Protein AF-A0A958GAD2-F1 (afdb_monomer_lite)

pLDDT: mean 80.42, std 22.11, range [29.47, 98.25]

Foldseek 3Di:
DDDDDPDDDPDDDDDDDDDPPFPQPQPDPVPDLDQKDWRHPATDDDLVVVVVVVQVVCVVVVKDFPDKDWDDDDPPDPKTKIKTKIADPVLLVLLCVLPVPQSVVLRIKIWMWIADPRHITIMIGQQLNSLCVSNVPHPCSVVSRD

Structure (mmCIF, N/CA/C/O backbone):
data_AF-A0A958GAD2-F1
#
_entry.id   AF-A0A958GAD2-F1
#
loop_
_atom_site.group_PDB
_atom_site.id
_atom_site.type_symbol
_atom_site.label_atom_id
_atom_site.label_alt_id
_atom_site.label_comp_id
_atom_site.label_asym_id
_atom_site.label_entity_id
_atom_site.label_seq_id
_atom_site.pdbx_PDB_ins_code
_atom_site.Cartn_x
_atom_site.Cartn_y
_atom_site.Cartn_z
_atom_site.occupancy
_atom_site.B_iso_or_equiv
_atom_site.auth_seq_id
_atom_site.auth_comp_id
_atom_site.auth_asym_id
_atom_site.auth_atom_id
_atom_site.pdbx_PDB_model_num
ATOM 1 N N . MET A 1 1 ? 19.565 11.322 -26.374 1.00 36.59 1 MET A N 1
ATOM 2 C CA . MET A 1 1 ? 19.801 12.124 -25.155 1.00 36.59 1 MET A CA 1
ATOM 3 C C . MET A 1 1 ? 18.518 12.896 -24.871 1.00 36.59 1 MET A C 1
ATOM 5 O O . MET A 1 1 ? 18.336 13.990 -25.384 1.00 36.59 1 MET A O 1
ATOM 9 N N . VAL A 1 2 ? 17.564 12.254 -24.193 1.00 29.47 2 VAL A N 1
ATOM 10 C CA . VAL A 1 2 ? 16.216 12.790 -23.945 1.00 29.47 2 VAL A CA 1
ATOM 11 C C . VAL A 1 2 ? 16.108 13.022 -22.443 1.00 29.47 2 VAL A C 1
ATOM 13 O O . VAL A 1 2 ? 16.167 12.074 -21.670 1.00 29.47 2 VAL A O 1
ATOM 16 N N . ARG A 1 3 ? 16.040 14.289 -22.030 1.00 34.56 3 ARG A N 1
ATOM 17 C CA . ARG A 1 3 ? 15.729 14.684 -20.653 1.00 34.56 3 ARG A CA 1
ATOM 18 C C . ARG A 1 3 ? 14.223 14.524 -20.456 1.00 34.56 3 ARG A C 1
ATOM 20 O O . ARG A 1 3 ? 13.464 15.275 -21.063 1.00 34.56 3 ARG A O 1
ATOM 27 N N . ALA A 1 4 ? 13.802 13.578 -19.622 1.00 34.12 4 ALA A N 1
ATOM 28 C CA . ALA A 1 4 ? 12.438 13.551 -19.111 1.00 34.12 4 ALA A CA 1
ATOM 29 C C . ALA A 1 4 ? 12.346 14.563 -17.957 1.00 34.12 4 ALA A C 1
ATOM 31 O O . ALA A 1 4 ? 12.942 14.378 -16.901 1.00 34.12 4 ALA A O 1
ATOM 32 N N . MET A 1 5 ? 11.672 15.685 -18.206 1.00 34.28 5 MET A N 1
ATOM 33 C CA . MET A 1 5 ? 11.233 16.621 -17.174 1.00 34.28 5 MET A CA 1
ATOM 34 C C . MET A 1 5 ? 9.950 16.066 -16.555 1.00 34.28 5 MET A C 1
ATOM 36 O O . MET A 1 5 ? 8.885 16.197 -17.154 1.00 34.28 5 MET A O 1
ATOM 40 N N . TYR A 1 6 ? 10.032 15.485 -15.360 1.00 36.97 6 TYR A N 1
ATOM 41 C CA . TYR A 1 6 ? 8.856 15.287 -14.516 1.00 36.97 6 TYR A CA 1
ATOM 42 C C . TYR A 1 6 ? 8.608 16.579 -13.738 1.00 36.97 6 TYR A C 1
ATOM 44 O O . TYR A 1 6 ? 9.204 16.848 -12.699 1.00 36.97 6 TYR A O 1
ATOM 52 N N . GLY A 1 7 ? 7.783 17.444 -14.328 1.00 32.00 7 GLY A N 1
ATOM 53 C CA . GLY A 1 7 ? 7.231 18.614 -13.662 1.00 32.00 7 GLY A CA 1
ATOM 54 C C . GLY A 1 7 ? 6.022 18.204 -12.832 1.00 32.00 7 GLY A C 1
ATOM 55 O O . GLY A 1 7 ? 5.040 17.704 -13.374 1.00 32.00 7 GLY A O 1
ATOM 56 N N . VAL A 1 8 ? 6.103 18.442 -11.526 1.00 43.34 8 VAL A N 1
ATOM 57 C CA . VAL A 1 8 ? 4.999 18.351 -10.567 1.00 43.34 8 VAL A CA 1
ATOM 58 C C . VAL A 1 8 ? 3.839 19.225 -11.058 1.00 43.34 8 VAL A C 1
ATOM 60 O O . VAL A 1 8 ? 3.924 20.453 -11.032 1.00 43.34 8 VAL A O 1
ATOM 63 N N . MET A 1 9 ? 2.759 18.603 -11.535 1.00 34.06 9 MET A N 1
ATOM 64 C CA . MET A 1 9 ? 1.535 19.297 -11.931 1.00 34.06 9 MET A CA 1
ATOM 65 C C . MET A 1 9 ? 0.518 19.194 -10.792 1.00 34.06 9 MET A C 1
ATOM 67 O O . MET A 1 9 ? -0.188 18.201 -10.650 1.00 34.06 9 MET A O 1
ATOM 71 N N . PHE A 1 10 ? 0.461 20.242 -9.969 1.00 43.75 10 PHE A N 1
ATOM 72 C CA . PHE A 1 10 ? -0.630 20.483 -9.025 1.00 43.75 10 PHE A CA 1
ATOM 73 C C . PHE A 1 10 ? -1.923 20.724 -9.817 1.00 43.75 10 PHE A C 1
ATOM 75 O O . PHE A 1 10 ? -2.125 21.809 -10.365 1.00 43.75 10 PHE A O 1
ATOM 82 N N . LEU A 1 11 ? -2.800 19.722 -9.885 1.00 38.28 11 LEU A N 1
ATOM 83 C CA . LEU A 1 11 ? -4.147 19.874 -10.428 1.00 38.28 11 LEU A CA 1
ATOM 84 C C . LEU A 1 11 ? -5.136 20.038 -9.270 1.00 38.28 11 LEU A C 1
ATOM 86 O O . LEU A 1 11 ? -5.605 19.072 -8.677 1.00 38.28 11 LEU A O 1
ATOM 90 N N . GLY A 1 12 ? -5.440 21.293 -8.943 1.00 45.22 12 GLY A N 1
ATOM 91 C CA . GLY A 1 12 ? -6.582 21.636 -8.107 1.00 45.22 12 GLY A CA 1
ATOM 92 C C . GLY A 1 12 ? -7.868 21.587 -8.929 1.00 45.22 12 GLY A C 1
ATOM 93 O O . GLY A 1 12 ? -8.042 22.390 -9.843 1.00 45.22 12 GLY A O 1
ATOM 94 N N . ILE A 1 13 ? -8.784 20.680 -8.582 1.00 50.97 13 ILE A N 1
ATOM 95 C CA . ILE A 1 13 ? -10.187 20.730 -9.006 1.00 50.97 13 ILE A CA 1
ATOM 96 C C . ILE A 1 13 ? -11.057 20.632 -7.753 1.00 50.97 13 ILE A C 1
ATOM 98 O O . ILE A 1 13 ? -10.999 19.665 -7.000 1.00 50.97 13 ILE A O 1
ATOM 102 N N . PHE A 1 14 ? -11.845 21.684 -7.539 1.00 45.22 14 PHE A N 1
ATOM 103 C CA . PHE A 1 14 ? -12.798 21.859 -6.449 1.00 45.22 14 PHE A CA 1
ATOM 104 C C . PHE A 1 14 ? -14.202 21.921 -7.071 1.00 45.22 14 PHE A C 1
ATOM 106 O O . PHE A 1 14 ? -14.480 22.859 -7.809 1.00 45.22 1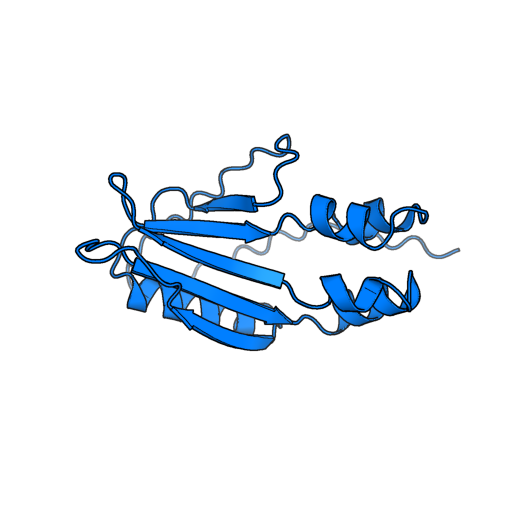4 PHE A O 1
ATOM 113 N N . LEU A 1 15 ? -15.046 20.915 -6.813 1.00 43.97 15 LEU A N 1
ATOM 114 C CA . LEU A 1 15 ? -16.498 20.809 -7.087 1.00 43.97 15 LEU A CA 1
ATOM 115 C C . LEU A 1 15 ? -16.920 19.429 -6.534 1.00 43.97 15 LEU A C 1
ATOM 117 O O . LEU A 1 15 ? -16.368 18.437 -6.980 1.00 43.97 15 LEU A O 1
ATOM 121 N N . GLY A 1 16 ? -17.833 19.186 -5.598 1.00 34.88 16 GLY A N 1
ATOM 122 C CA . GLY A 1 16 ? -18.726 19.970 -4.761 1.00 34.88 16 GLY A CA 1
ATOM 123 C C . GLY A 1 16 ? -19.698 18.973 -4.092 1.00 34.88 16 GLY A C 1
ATOM 124 O O . GLY A 1 16 ? -20.432 18.292 -4.793 1.00 34.88 16 GLY A O 1
ATOM 125 N N . VAL A 1 17 ? -19.704 18.937 -2.751 1.00 44.50 17 VAL A N 1
ATOM 126 C CA . VAL A 1 17 ? -20.782 18.478 -1.837 1.00 44.50 17 VAL A CA 1
ATOM 127 C C . VAL A 1 17 ? -21.086 16.967 -1.711 1.00 44.50 17 VAL A C 1
ATOM 129 O O . VAL A 1 17 ? -22.094 16.484 -2.207 1.00 44.50 17 VAL A O 1
ATOM 132 N N . THR A 1 18 ? -20.311 16.281 -0.863 1.00 41.91 18 THR A N 1
ATOM 133 C CA . THR A 1 18 ? -20.799 15.671 0.398 1.00 41.91 18 THR A CA 1
ATOM 134 C C . THR A 1 18 ? -19.626 15.610 1.373 1.00 41.91 18 THR A C 1
ATOM 136 O O . THR A 1 18 ? -18.557 15.108 1.040 1.00 41.91 18 THR A O 1
ATOM 139 N N . SER A 1 19 ? -19.804 16.205 2.548 1.00 40.28 19 SER A N 1
ATOM 140 C CA . SER A 1 19 ? -18.770 16.456 3.548 1.00 40.28 19 SER A CA 1
ATOM 141 C C . SER A 1 19 ? -18.201 15.169 4.155 1.00 40.28 19 SER A C 1
ATOM 143 O O . SER A 1 19 ? -18.692 14.696 5.173 1.00 40.28 19 SER A O 1
ATOM 145 N N . PHE A 1 20 ? -17.124 14.645 3.576 1.00 40.59 20 PHE A N 1
ATOM 146 C CA . PHE A 1 20 ? -16.109 13.919 4.333 1.00 40.59 20 PHE A CA 1
ATOM 147 C C . PHE A 1 20 ? -14.866 14.805 4.333 1.00 40.59 20 PHE A C 1
ATOM 149 O O . PHE A 1 20 ? -14.046 14.779 3.419 1.00 40.59 20 PHE A O 1
ATOM 156 N N . SER A 1 21 ? -14.773 15.676 5.339 1.00 44.59 21 SER A N 1
ATOM 157 C CA . SER A 1 21 ? -13.588 16.499 5.600 1.00 44.59 21 SER A CA 1
ATOM 158 C C . SER A 1 21 ? -12.466 15.638 6.186 1.00 44.59 21 SER A C 1
ATOM 160 O O . SER A 1 21 ? -11.878 15.990 7.200 1.00 44.59 21 SER A O 1
ATOM 162 N N . GLY A 1 22 ? -12.155 14.509 5.548 1.00 35.22 22 GLY A N 1
ATOM 163 C CA . GLY A 1 22 ? -10.948 13.747 5.818 1.00 35.22 22 GLY A CA 1
ATOM 164 C C . GLY A 1 22 ? -9.782 14.504 5.208 1.00 35.22 22 GLY A C 1
ATOM 165 O O . GLY A 1 22 ? -9.385 14.253 4.073 1.00 35.22 22 GLY A O 1
ATOM 166 N N . ARG A 1 23 ? -9.248 15.486 5.938 1.00 41.19 23 ARG A N 1
ATOM 167 C CA . ARG A 1 23 ? -7.909 15.994 5.651 1.00 41.19 23 ARG A CA 1
ATOM 168 C C . ARG A 1 23 ? -6.959 14.831 5.894 1.00 41.19 23 ARG A C 1
ATOM 170 O O . ARG A 1 23 ? -6.566 14.588 7.028 1.00 41.19 23 ARG A O 1
ATOM 177 N N . VAL A 1 24 ? -6.600 14.116 4.833 1.00 44.19 24 VAL A N 1
ATOM 178 C CA . VAL A 1 24 ? -5.420 13.255 4.832 1.00 44.19 24 VAL A CA 1
ATOM 179 C C . VAL A 1 24 ? -4.243 14.194 5.078 1.00 44.19 24 VAL A C 1
ATOM 181 O O . VAL A 1 24 ? -3.776 14.886 4.174 1.00 44.19 24 VAL A O 1
ATOM 184 N N . LEU A 1 25 ? -3.851 14.329 6.345 1.00 43.06 25 LEU A N 1
ATOM 185 C CA . LEU A 1 25 ? -2.649 15.042 6.743 1.00 43.06 25 LEU A CA 1
ATOM 186 C C . LEU A 1 25 ? -1.473 14.221 6.220 1.00 43.06 25 LEU A C 1
ATOM 188 O O . LEU A 1 25 ? -0.970 13.341 6.911 1.00 43.06 25 LEU A O 1
ATOM 192 N N . ALA A 1 26 ? -1.074 14.498 4.980 1.00 44.50 26 ALA A N 1
ATOM 193 C CA . ALA A 1 26 ? 0.192 14.059 4.425 1.00 44.50 26 ALA A CA 1
ATOM 194 C C . ALA A 1 26 ? 1.310 14.664 5.288 1.00 44.50 26 ALA A C 1
ATOM 196 O O . ALA A 1 26 ? 1.689 15.825 5.134 1.00 44.50 26 ALA A O 1
ATOM 197 N N . GLY A 1 27 ? 1.764 13.899 6.279 1.00 42.91 27 GLY A N 1
ATOM 198 C CA . GLY A 1 27 ? 2.915 14.238 7.101 1.00 42.91 27 GLY A CA 1
ATOM 199 C C . GLY A 1 27 ? 4.183 13.897 6.336 1.00 42.91 27 GLY A C 1
ATOM 200 O O . GLY A 1 27 ? 4.622 12.754 6.351 1.00 42.91 27 GLY A O 1
ATOM 201 N N . GLU A 1 28 ? 4.752 14.888 5.660 1.00 48.03 28 GLU A N 1
ATOM 202 C CA . GLU A 1 28 ? 6.047 14.787 4.992 1.00 48.03 28 GLU A CA 1
ATOM 203 C C . GLU A 1 28 ? 7.173 14.803 6.043 1.00 48.03 28 GLU A C 1
ATOM 205 O O . GLU A 1 28 ? 7.644 15.862 6.455 1.00 48.03 28 GLU A O 1
ATOM 210 N N . ASP A 1 29 ? 7.605 13.628 6.505 1.00 46.25 29 ASP A N 1
ATOM 211 C CA . ASP A 1 29 ? 8.931 13.465 7.110 1.00 46.25 29 ASP A CA 1
ATOM 212 C C . ASP A 1 29 ? 9.789 12.627 6.157 1.00 46.25 29 ASP A C 1
ATOM 214 O O . ASP A 1 29 ? 9.783 11.399 6.181 1.00 46.25 29 ASP A O 1
ATOM 218 N N . ARG A 1 30 ? 10.487 13.319 5.249 1.00 51.44 30 ARG A N 1
ATOM 219 C CA . ARG A 1 30 ? 11.340 12.735 4.198 1.00 51.44 30 ARG A CA 1
ATOM 220 C C . ARG A 1 30 ? 12.696 12.221 4.714 1.00 51.44 30 ARG A C 1
ATOM 222 O O . ARG A 1 30 ? 13.608 12.033 3.916 1.00 51.44 30 ARG A O 1
ATOM 229 N N . SER A 1 31 ? 12.860 12.026 6.024 1.00 51.69 31 SER A N 1
ATOM 230 C CA . SER A 1 31 ? 14.140 11.615 6.623 1.00 51.69 31 SER A CA 1
ATOM 231 C C . SER A 1 31 ? 14.164 10.197 7.205 1.00 51.69 31 SER A C 1
ATOM 233 O O . SER A 1 31 ? 15.195 9.774 7.727 1.00 51.69 31 SER A O 1
ATOM 235 N N . ASP A 1 32 ? 13.063 9.447 7.119 1.00 57.00 32 ASP A N 1
ATOM 236 C CA . ASP A 1 32 ? 12.944 8.171 7.825 1.00 57.00 32 ASP A CA 1
ATOM 237 C C . ASP A 1 32 ? 13.360 6.978 6.938 1.00 57.00 32 ASP A C 1
ATOM 239 O O . ASP A 1 32 ? 12.586 6.481 6.121 1.00 57.00 32 ASP A O 1
ATOM 243 N N . ASP A 1 33 ? 14.583 6.470 7.138 1.00 64.06 33 ASP A N 1
ATOM 244 C CA . ASP A 1 33 ? 15.149 5.250 6.513 1.00 64.06 33 ASP A CA 1
ATOM 245 C C . ASP A 1 33 ? 14.450 3.941 6.968 1.00 64.06 33 ASP A C 1
ATOM 247 O O . ASP A 1 33 ? 15.025 2.845 6.950 1.00 64.06 33 ASP A O 1
ATOM 251 N N . ARG A 1 34 ? 13.206 4.030 7.444 1.00 82.06 34 ARG A N 1
ATOM 252 C CA . ARG A 1 34 ? 12.439 2.884 7.932 1.00 82.06 34 ARG A CA 1
ATOM 253 C C . ARG A 1 34 ? 11.793 2.140 6.779 1.00 82.06 34 ARG A C 1
ATOM 255 O O . ARG A 1 34 ? 11.320 2.725 5.812 1.00 82.06 34 ARG A O 1
ATOM 262 N N . VAL A 1 35 ? 11.689 0.824 6.960 1.00 85.94 35 VAL A N 1
ATOM 263 C CA . VAL A 1 35 ? 11.021 -0.082 6.015 1.00 85.94 35 VAL A CA 1
ATOM 264 C C . VAL A 1 35 ? 9.547 0.282 5.828 1.00 85.94 35 VAL A C 1
ATOM 266 O O . VAL A 1 35 ? 9.021 0.105 4.736 1.00 85.94 35 VAL A O 1
ATOM 269 N N . TYR A 1 36 ? 8.894 0.805 6.869 1.00 89.19 36 TYR A N 1
ATOM 270 C CA . TYR A 1 36 ? 7.516 1.284 6.808 1.00 89.19 36 TYR A CA 1
ATOM 271 C C . TYR A 1 36 ? 7.454 2.768 7.144 1.00 89.19 36 TYR A C 1
ATOM 273 O O . TYR A 1 36 ? 8.020 3.195 8.154 1.00 89.19 36 TYR A O 1
ATOM 281 N N . GLN A 1 37 ? 6.715 3.520 6.335 1.00 91.12 37 GLN A N 1
ATOM 282 C CA . GLN A 1 37 ? 6.458 4.939 6.545 1.00 91.12 37 GLN A CA 1
ATOM 283 C C . GLN A 1 37 ? 4.978 5.176 6.833 1.00 91.12 37 GLN A C 1
ATOM 285 O O . GLN A 1 37 ? 4.108 4.628 6.154 1.00 91.12 37 GLN A O 1
ATOM 290 N N . TYR A 1 38 ? 4.689 5.998 7.840 1.00 91.31 38 TYR A N 1
ATOM 291 C CA . TYR A 1 38 ? 3.327 6.457 8.094 1.00 91.31 38 TYR A CA 1
ATOM 292 C C . TYR A 1 38 ? 2.922 7.459 7.022 1.00 91.31 38 TYR A C 1
ATOM 294 O O . TYR A 1 38 ? 3.592 8.470 6.836 1.00 91.31 38 TYR A O 1
ATOM 302 N N . VAL A 1 39 ? 1.788 7.207 6.381 1.00 92.38 39 VAL A N 1
ATOM 303 C CA . VAL A 1 39 ? 1.134 8.170 5.488 1.00 92.38 39 VAL A CA 1
ATOM 304 C C . VAL A 1 39 ? 0.020 8.894 6.236 1.00 92.38 39 VAL A C 1
ATOM 306 O O . VAL A 1 39 ? -0.182 10.090 6.045 1.00 92.38 39 VAL A O 1
ATOM 309 N N . VAL A 1 40 ? -0.662 8.184 7.141 1.00 93.38 40 VAL A N 1
ATOM 310 C CA . VAL A 1 40 ? -1.696 8.730 8.024 1.00 93.38 40 VAL A CA 1
ATOM 311 C C . VAL A 1 40 ? -1.477 8.194 9.434 1.00 93.38 40 VAL A C 1
ATOM 313 O O . VAL A 1 40 ? -1.447 6.985 9.641 1.00 93.38 40 VAL A O 1
ATOM 316 N N . LYS A 1 41 ? -1.323 9.100 10.404 1.00 91.44 41 LYS A N 1
ATOM 317 C CA . LYS A 1 41 ? -1.100 8.772 11.828 1.00 91.44 41 LYS A CA 1
ATOM 318 C C . LYS A 1 41 ? -2.376 8.790 12.680 1.00 91.44 41 LYS A C 1
ATOM 320 O O . LYS A 1 41 ? -2.315 8.541 13.874 1.00 91.44 41 LYS A O 1
ATOM 325 N N . SER A 1 42 ? -3.495 9.221 12.107 1.00 93.31 42 SER A N 1
ATOM 326 C CA . SER A 1 42 ? -4.817 9.159 12.732 1.00 93.31 42 SER A CA 1
ATOM 327 C C . SER A 1 42 ? -5.857 9.446 11.653 1.00 93.31 42 SER A C 1
ATOM 329 O O . SER A 1 42 ? -5.972 10.574 11.171 1.00 93.31 42 SER A O 1
ATOM 331 N N . ALA A 1 43 ? -6.532 8.401 11.193 1.00 93.56 43 ALA A N 1
ATOM 332 C CA . ALA A 1 43 ? -7.614 8.481 10.229 1.00 93.56 43 ALA A CA 1
ATOM 333 C C . ALA A 1 43 ? -8.954 8.560 10.968 1.00 93.56 43 ALA A C 1
ATOM 335 O O . ALA A 1 43 ? -9.215 7.785 11.888 1.00 93.56 43 ALA A O 1
ATOM 336 N N . GLU A 1 44 ? -9.808 9.488 10.545 1.00 94.50 44 GLU A N 1
ATOM 337 C CA . GLU A 1 44 ? -11.174 9.602 11.049 1.00 94.50 44 GLU A CA 1
ATOM 338 C C . GLU A 1 44 ? -12.111 8.703 10.232 1.00 94.50 44 GLU A C 1
ATOM 340 O O . GLU A 1 44 ? -12.171 8.811 9.005 1.00 94.50 44 GLU A O 1
ATOM 345 N N . GLY A 1 45 ? -12.870 7.841 10.912 1.00 94.44 45 GLY A N 1
ATOM 346 C CA . GLY A 1 45 ? -13.889 6.991 10.298 1.00 94.44 45 GLY A CA 1
ATOM 347 C C . GLY A 1 45 ? -13.823 5.536 10.749 1.00 94.44 45 GLY A C 1
ATOM 348 O O . GLY A 1 45 ? -12.972 5.142 11.540 1.00 94.44 45 GLY A O 1
ATOM 349 N N . GLU A 1 46 ? -14.750 4.739 10.225 1.00 96.81 46 GLU A N 1
ATOM 350 C CA . GLU A 1 46 ? -14.779 3.297 10.459 1.00 96.81 46 GLU A CA 1
ATOM 351 C C . GLU A 1 46 ? -13.674 2.598 9.661 1.00 96.81 46 GLU A C 1
ATOM 353 O O . GLU A 1 46 ? -13.472 2.890 8.481 1.00 96.81 46 GLU A O 1
ATOM 358 N N . PHE A 1 47 ? -13.006 1.624 10.279 1.00 96.56 47 PHE A N 1
ATOM 359 C CA . PHE A 1 47 ? -11.889 0.882 9.683 1.00 96.56 47 PHE A CA 1
ATOM 360 C C . PHE A 1 47 ? -12.200 0.322 8.288 1.00 96.56 47 PHE A C 1
ATOM 362 O O . PHE A 1 47 ? -11.429 0.519 7.353 1.00 96.56 47 PHE A O 1
ATOM 369 N N . ASP A 1 48 ? -13.357 -0.323 8.110 1.00 97.56 48 ASP A N 1
ATOM 370 C CA . ASP A 1 48 ? -13.737 -0.896 6.814 1.00 97.56 48 ASP A CA 1
ATOM 371 C C . ASP A 1 48 ? -14.042 0.178 5.761 1.00 97.56 48 ASP A C 1
ATOM 373 O O . ASP A 1 48 ? -13.750 -0.015 4.581 1.00 97.56 48 ASP A O 1
ATOM 377 N N . ALA A 1 49 ? -14.560 1.339 6.174 1.00 97.56 49 ALA A N 1
ATOM 378 C CA . ALA A 1 49 ? -14.767 2.463 5.266 1.00 97.56 49 ALA A CA 1
ATOM 379 C C . ALA A 1 49 ? -13.427 3.061 4.811 1.00 97.56 49 ALA A C 1
ATOM 381 O O . ALA A 1 49 ? -13.263 3.377 3.633 1.00 97.56 49 ALA A O 1
ATOM 382 N N . ILE A 1 50 ? -12.451 3.160 5.720 1.00 97.50 50 ILE A N 1
ATOM 383 C CA . ILE A 1 50 ? -11.088 3.595 5.394 1.00 97.50 50 ILE A CA 1
ATOM 384 C C . ILE A 1 50 ? -10.428 2.584 4.447 1.00 97.50 50 ILE A C 1
ATOM 386 O O . ILE A 1 50 ? -9.855 2.983 3.438 1.00 97.50 50 ILE A O 1
ATOM 390 N N . SER A 1 51 ? -10.562 1.283 4.716 1.00 97.75 51 SER A N 1
ATOM 391 C CA . SER A 1 51 ? -10.062 0.211 3.843 1.00 97.75 51 SER A CA 1
ATOM 392 C C . SER A 1 51 ? -10.606 0.326 2.417 1.00 97.75 51 SER A C 1
ATOM 394 O O . SER A 1 51 ? -9.830 0.311 1.463 1.00 97.75 51 SER A O 1
ATOM 396 N N . ALA A 1 52 ? -11.922 0.488 2.262 1.00 97.69 52 ALA A N 1
ATOM 397 C CA . ALA A 1 52 ? -12.558 0.634 0.952 1.00 97.69 52 ALA A CA 1
ATOM 398 C C . ALA A 1 52 ? -12.130 1.928 0.234 1.00 97.69 52 ALA A C 1
ATOM 400 O O . ALA A 1 52 ? -11.956 1.948 -0.988 1.00 97.69 52 ALA A O 1
ATOM 401 N N . ALA A 1 53 ? -11.922 3.013 0.987 1.00 97.00 53 ALA A N 1
ATOM 402 C CA . ALA A 1 53 ? -11.406 4.264 0.440 1.00 97.00 53 ALA A CA 1
ATOM 403 C C . ALA A 1 53 ? -9.957 4.123 -0.057 1.00 97.00 53 ALA A C 1
ATOM 405 O O . ALA A 1 53 ? -9.624 4.682 -1.104 1.00 97.00 53 ALA A O 1
ATOM 406 N N . LEU A 1 54 ? -9.106 3.366 0.647 1.00 97.06 54 LEU A N 1
ATOM 407 C CA . LEU A 1 54 ? -7.731 3.076 0.223 1.00 97.06 54 LEU A CA 1
ATOM 408 C C . LEU A 1 54 ? -7.698 2.270 -1.080 1.00 97.06 54 LEU A C 1
ATOM 410 O O . LEU A 1 54 ? -6.968 2.646 -1.994 1.00 97.06 54 LEU A O 1
ATOM 414 N N . GLU A 1 55 ? -8.518 1.223 -1.189 1.00 97.56 55 GLU A N 1
ATOM 415 C CA . GLU A 1 55 ? -8.686 0.444 -2.424 1.00 97.56 55 GLU A CA 1
ATOM 416 C C . GLU A 1 55 ? -9.123 1.338 -3.589 1.00 97.56 55 GLU A C 1
ATOM 418 O O . GLU A 1 55 ? -8.418 1.433 -4.590 1.00 97.56 55 GLU A O 1
ATOM 423 N N . THR A 1 56 ? -10.212 2.090 -3.412 1.00 97.12 56 THR A N 1
ATOM 424 C CA . THR A 1 56 ? -10.734 2.993 -4.452 1.00 97.12 56 THR A CA 1
ATOM 425 C C . THR A 1 56 ? -9.690 4.026 -4.886 1.00 97.12 56 THR A C 1
ATOM 427 O O . THR A 1 56 ? -9.575 4.356 -6.069 1.00 97.12 56 THR A O 1
ATOM 430 N N . THR A 1 57 ? -8.917 4.554 -3.933 1.00 95.62 57 THR A N 1
ATOM 431 C CA . THR A 1 57 ? -7.854 5.530 -4.208 1.00 95.62 57 THR A CA 1
ATOM 432 C C . THR A 1 57 ? -6.725 4.902 -5.020 1.00 95.62 57 THR A C 1
ATOM 434 O O . THR A 1 57 ? -6.283 5.509 -5.996 1.00 95.62 57 THR A O 1
ATOM 437 N N . ALA A 1 58 ? -6.282 3.694 -4.659 1.00 95.06 58 ALA A N 1
ATOM 438 C CA . ALA A 1 58 ? -5.245 2.971 -5.390 1.00 95.06 58 ALA A CA 1
ATOM 439 C C . ALA A 1 58 ? -5.687 2.668 -6.831 1.00 95.06 58 ALA A C 1
ATOM 441 O O . ALA A 1 58 ? -4.969 2.992 -7.777 1.00 95.06 58 ALA A O 1
ATOM 442 N N . GLU A 1 59 ? -6.902 2.149 -7.008 1.00 95.69 59 GLU A N 1
ATOM 443 C CA . GLU A 1 59 ? -7.468 1.854 -8.329 1.00 95.69 59 GLU A CA 1
ATOM 444 C C . GLU A 1 59 ? -7.616 3.108 -9.194 1.00 95.69 59 GLU A C 1
ATOM 446 O O . GLU A 1 59 ? -7.2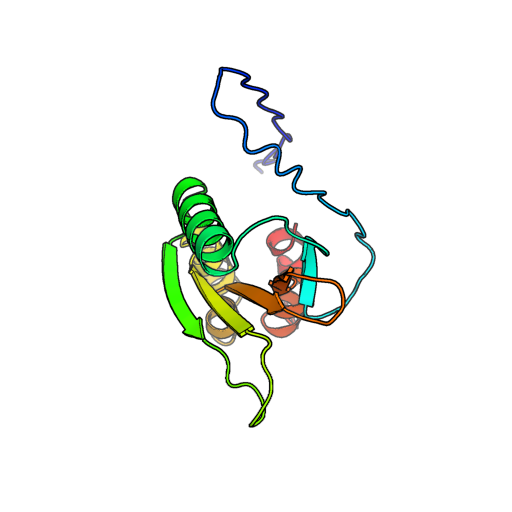37 3.115 -10.365 1.00 95.69 59 GLU A O 1
ATOM 451 N N . THR A 1 60 ? -8.097 4.209 -8.610 1.00 95.81 60 THR A N 1
ATOM 452 C CA . THR A 1 60 ? -8.215 5.500 -9.310 1.00 95.81 60 THR A CA 1
ATOM 453 C C . THR A 1 60 ? -6.848 6.051 -9.724 1.00 95.81 60 THR A C 1
ATOM 455 O O . THR A 1 60 ? -6.734 6.704 -10.761 1.00 95.81 60 THR A O 1
ATOM 458 N N . ALA A 1 61 ? -5.800 5.768 -8.947 1.00 93.44 61 ALA A N 1
ATOM 459 C CA . ALA A 1 61 ? -4.423 6.116 -9.280 1.00 93.44 61 ALA A CA 1
ATOM 460 C C . ALA A 1 61 ? -3.796 5.193 -10.346 1.00 93.44 61 ALA A C 1
ATOM 462 O O . ALA A 1 61 ? -2.647 5.409 -10.726 1.00 93.44 61 ALA A O 1
ATOM 463 N N . GLY A 1 62 ? -4.528 4.188 -10.841 1.00 94.81 62 GLY A N 1
ATOM 464 C CA . GLY A 1 62 ? -4.067 3.247 -11.864 1.00 94.81 62 GLY A CA 1
ATOM 465 C C . GLY A 1 62 ? -3.360 2.007 -11.317 1.00 94.81 62 GLY A C 1
ATOM 466 O O . GLY A 1 62 ? -2.869 1.200 -12.104 1.00 94.81 62 GLY A O 1
ATOM 467 N N . TRP A 1 63 ? -3.326 1.833 -9.995 1.00 96.94 63 TRP A N 1
ATOM 468 C CA . TRP A 1 63 ? -2.763 0.647 -9.362 1.00 96.94 63 TRP A CA 1
ATOM 469 C C . TRP A 1 63 ? -3.806 -0.464 -9.315 1.00 96.94 63 TRP A C 1
ATOM 471 O O . TRP A 1 63 ? -4.998 -0.221 -9.155 1.00 96.94 63 TRP A O 1
ATOM 481 N N . GLN A 1 64 ? -3.360 -1.709 -9.397 1.00 97.75 64 GLN A N 1
ATOM 482 C CA . GLN A 1 64 ? -4.214 -2.868 -9.196 1.00 97.75 64 GLN A CA 1
ATOM 483 C C . GLN A 1 64 ? -4.125 -3.336 -7.742 1.00 97.75 64 GLN A C 1
ATOM 485 O O . GLN A 1 64 ? -3.032 -3.618 -7.249 1.00 97.75 64 GLN A O 1
ATOM 490 N N . VAL A 1 65 ? -5.266 -3.501 -7.072 1.00 97.50 65 VAL A N 1
ATOM 491 C CA . VAL A 1 65 ? -5.322 -4.205 -5.784 1.00 97.50 65 VAL A CA 1
ATOM 492 C C . VAL A 1 65 ? -5.316 -5.709 -6.055 1.00 97.50 65 VAL A C 1
ATOM 494 O O . VAL A 1 65 ? -6.249 -6.258 -6.638 1.00 97.50 65 VAL A O 1
ATOM 497 N N . LEU A 1 66 ? -4.234 -6.391 -5.680 1.00 97.94 66 LEU A N 1
ATOM 498 C CA . LEU A 1 66 ? -4.082 -7.835 -5.882 1.00 97.94 66 LEU A CA 1
ATOM 499 C C . LEU A 1 66 ? -4.753 -8.649 -4.778 1.00 97.94 66 LEU A C 1
ATOM 501 O O . LEU A 1 66 ? -5.302 -9.720 -5.037 1.00 97.94 66 LEU A O 1
ATOM 505 N N . SER A 1 67 ? -4.668 -8.170 -3.540 1.00 97.81 67 SER A N 1
ATOM 506 C CA . SER A 1 67 ? -5.284 -8.822 -2.391 1.00 97.81 67 SER A CA 1
ATOM 507 C C . SER A 1 67 ? -5.510 -7.849 -1.243 1.00 97.81 67 SER A C 1
ATOM 509 O O . SER A 1 67 ? -4.820 -6.838 -1.104 1.00 97.81 67 SER A O 1
ATOM 511 N N . GLN A 1 68 ? -6.469 -8.206 -0.39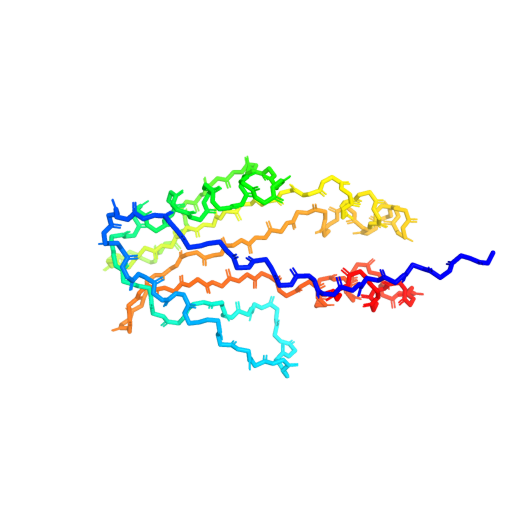3 1.00 97.88 68 GLN A N 1
ATOM 512 C CA . GLN A 1 68 ? -6.665 -7.618 0.925 1.00 97.88 68 GLN A CA 1
ATOM 513 C C . GLN A 1 68 ? -6.689 -8.755 1.941 1.00 97.88 68 GLN A C 1
ATOM 515 O O . GLN A 1 68 ? -7.292 -9.803 1.697 1.00 97.88 68 GLN A O 1
ATOM 520 N N . THR A 1 69 ? -5.985 -8.608 3.055 1.00 97.88 69 THR A N 1
ATOM 521 C CA . THR A 1 69 ? -5.899 -9.663 4.070 1.00 97.88 69 THR A CA 1
ATOM 522 C C . THR A 1 69 ? -5.852 -9.053 5.456 1.00 97.88 69 THR A C 1
ATOM 524 O O . THR A 1 69 ? -5.010 -8.198 5.725 1.00 97.88 69 THR A O 1
ATOM 527 N N . ASP A 1 70 ? -6.736 -9.513 6.337 1.00 96.81 70 ASP A N 1
ATOM 528 C CA . ASP A 1 70 ? -6.682 -9.153 7.750 1.00 96.81 70 ASP A CA 1
ATOM 529 C C . ASP A 1 70 ? -5.453 -9.817 8.383 1.00 96.81 70 ASP A C 1
ATOM 531 O O . ASP A 1 70 ? -5.255 -11.032 8.285 1.00 96.81 70 ASP A O 1
ATOM 535 N N . ALA A 1 71 ? -4.589 -9.009 8.992 1.00 92.94 71 ALA A N 1
ATOM 536 C CA . ALA A 1 71 ? -3.409 -9.506 9.676 1.00 92.94 71 ALA A CA 1
ATOM 537 C C . ALA A 1 71 ? -3.808 -10.084 11.039 1.00 92.94 71 ALA A C 1
ATOM 539 O O . ALA A 1 71 ? -4.656 -9.538 11.745 1.00 92.94 71 ALA A O 1
ATOM 540 N N . GLY A 1 72 ? -3.180 -11.200 11.413 1.00 88.88 72 GLY A N 1
ATOM 541 C CA . GLY A 1 72 ? -3.429 -11.832 12.704 1.00 88.88 72 GLY A CA 1
ATOM 542 C C . GLY A 1 72 ? -3.041 -10.907 13.857 1.00 88.88 72 GLY A C 1
ATOM 543 O O . GLY A 1 72 ? -1.923 -10.392 13.892 1.00 88.88 72 GLY A O 1
ATOM 544 N N . VAL A 1 73 ? -3.953 -10.738 14.811 1.00 89.25 73 VAL A N 1
ATOM 545 C CA . VAL A 1 73 ? -3.704 -10.054 16.085 1.00 89.25 73 VAL A CA 1
ATOM 546 C C . VAL A 1 73 ? -3.689 -11.076 17.229 1.00 89.25 73 VAL A C 1
ATOM 548 O O . VAL A 1 73 ? -4.287 -12.145 17.084 1.00 89.25 73 VAL A O 1
ATOM 551 N N . PRO A 1 74 ? -2.998 -10.805 18.353 1.00 90.69 74 PRO A N 1
ATOM 552 C CA . PRO A 1 74 ? -3.020 -11.695 19.512 1.00 90.69 74 PRO A CA 1
ATOM 553 C C . PRO A 1 74 ? -4.439 -11.936 20.045 1.00 90.69 74 PRO A C 1
ATOM 555 O O . PRO A 1 74 ? -5.298 -11.056 19.956 1.00 90.69 74 PRO A O 1
ATOM 558 N N . ASP A 1 75 ? -4.664 -13.097 20.663 1.00 91.38 75 ASP A N 1
ATOM 559 C CA . ASP A 1 75 ? -5.952 -13.429 21.277 1.00 91.38 75 ASP A CA 1
ATOM 560 C C . ASP A 1 75 ? -6.377 -12.362 22.299 1.00 91.38 75 ASP A C 1
ATOM 562 O O . ASP A 1 75 ? -5.607 -11.964 23.175 1.00 91.38 75 ASP A O 1
ATOM 566 N N . GLY A 1 76 ? -7.627 -11.903 22.192 1.00 90.94 76 GLY A N 1
ATOM 567 C CA . GLY A 1 76 ? -8.182 -10.864 23.065 1.00 90.94 76 GLY A CA 1
ATOM 568 C C . GLY A 1 76 ? -7.804 -9.428 22.685 1.00 90.94 76 GLY A C 1
ATOM 569 O O . GLY A 1 76 ? -8.237 -8.501 23.368 1.00 90.94 76 GLY A O 1
ATOM 570 N N . CYS A 1 77 ? -7.046 -9.218 21.605 1.00 92.62 77 CYS A N 1
ATOM 571 C CA . CYS A 1 77 ? -6.823 -7.893 21.034 1.00 92.62 77 CYS A CA 1
ATOM 572 C C . CYS A 1 77 ? -8.069 -7.428 20.263 1.00 92.62 77 CYS A C 1
ATOM 574 O O . CYS A 1 77 ? -8.539 -8.126 19.366 1.00 92.62 77 CYS A O 1
ATOM 576 N N . SER A 1 78 ? -8.604 -6.253 20.605 1.00 94.19 78 SER A N 1
ATOM 577 C CA . SER A 1 78 ? -9.743 -5.654 19.894 1.00 94.19 78 SER A CA 1
ATOM 578 C C . SER A 1 78 ? -9.342 -4.836 18.667 1.00 94.19 78 SER A C 1
ATOM 580 O O . SER A 1 78 ? -10.214 -4.472 17.883 1.00 94.19 78 SER A O 1
ATOM 582 N N . TYR A 1 79 ? -8.056 -4.511 18.524 1.00 96.69 79 TYR A N 1
ATOM 583 C CA . TYR A 1 79 ? -7.554 -3.751 17.385 1.00 96.69 79 TYR A CA 1
ATOM 584 C C . TYR A 1 79 ? -7.512 -4.610 16.130 1.00 96.69 79 TYR A C 1
ATOM 586 O O . TYR A 1 79 ? -7.267 -5.817 16.185 1.00 96.69 79 TYR A O 1
ATOM 594 N N . ARG A 1 80 ? -7.719 -3.965 14.987 1.00 97.12 80 ARG A N 1
ATOM 595 C CA . ARG A 1 80 ? -7.696 -4.595 13.671 1.00 97.12 80 ARG A CA 1
ATOM 596 C C . ARG A 1 80 ? -6.458 -4.191 12.895 1.00 97.12 80 ARG A C 1
ATOM 598 O O . ARG A 1 80 ? -5.908 -3.107 13.076 1.00 97.12 80 ARG A O 1
ATOM 605 N N . ALA A 1 81 ? -6.049 -5.061 11.984 1.00 97.62 81 ALA A N 1
ATOM 606 C CA . ALA A 1 81 ? -5.024 -4.768 11.003 1.00 97.62 81 ALA A CA 1
ATOM 607 C C . ALA A 1 81 ? -5.386 -5.432 9.674 1.00 97.62 81 ALA A C 1
ATOM 609 O O . ALA A 1 81 ? -5.858 -6.567 9.652 1.00 97.62 81 ALA A O 1
ATOM 610 N N . ARG A 1 82 ? -5.156 -4.732 8.566 1.00 98.00 82 ARG A N 1
ATOM 611 C CA . ARG A 1 82 ? -5.403 -5.189 7.201 1.00 98.00 82 ARG A CA 1
ATOM 612 C C . ARG A 1 82 ? -4.262 -4.745 6.303 1.00 98.00 82 ARG A C 1
ATOM 614 O O . ARG A 1 82 ? -3.809 -3.606 6.372 1.00 98.00 82 ARG A O 1
ATOM 621 N N . VAL A 1 83 ? -3.809 -5.653 5.453 1.00 97.94 83 VAL A N 1
ATOM 622 C CA . VAL A 1 83 ? -2.781 -5.396 4.446 1.00 97.94 83 VAL A CA 1
ATOM 623 C C . VAL A 1 83 ? -3.432 -5.436 3.074 1.00 97.94 83 VAL A C 1
ATOM 625 O O . VAL A 1 83 ? -4.105 -6.411 2.738 1.00 97.94 83 VAL A O 1
ATOM 628 N N . LEU A 1 84 ? -3.218 -4.387 2.288 1.00 98.25 84 LEU A N 1
ATOM 629 C CA . LEU A 1 84 ? -3.569 -4.322 0.878 1.00 98.25 84 LEU A CA 1
ATOM 630 C C . LEU A 1 84 ? -2.286 -4.511 0.070 1.00 98.25 84 LEU A C 1
ATOM 632 O O . LEU A 1 84 ? -1.303 -3.806 0.302 1.00 98.25 84 LEU A O 1
ATOM 636 N N . VAL A 1 85 ? -2.289 -5.454 -0.869 1.00 97.56 85 VAL A N 1
ATOM 637 C CA . VAL A 1 85 ? -1.172 -5.679 -1.795 1.00 97.56 85 VAL A CA 1
ATOM 638 C C . VAL A 1 85 ? -1.501 -5.013 -3.117 1.00 97.56 85 VAL A C 1
ATOM 640 O O . VAL A 1 85 ? -2.522 -5.324 -3.730 1.00 97.56 85 VAL A O 1
ATOM 643 N N . LEU A 1 86 ? -0.630 -4.111 -3.553 1.00 97.38 86 LEU A N 1
ATOM 644 C CA . LEU A 1 86 ? -0.825 -3.308 -4.750 1.00 97.38 86 LEU A CA 1
ATOM 645 C C . LEU A 1 86 ? 0.191 -3.665 -5.831 1.00 97.38 86 LEU A C 1
ATOM 647 O O . LEU A 1 86 ? 1.325 -4.051 -5.543 1.00 97.38 86 LEU A O 1
ATOM 651 N N . TYR A 1 87 ? -0.213 -3.498 -7.083 1.00 97.19 87 TYR A N 1
ATOM 652 C CA . TYR A 1 87 ? 0.619 -3.723 -8.254 1.00 97.19 87 TYR A CA 1
ATOM 653 C C . TYR A 1 87 ? 0.507 -2.558 -9.228 1.00 97.19 87 TYR A C 1
ATOM 655 O O . TYR A 1 87 ? -0.592 -2.183 -9.632 1.00 97.19 87 TYR A O 1
ATOM 663 N N . ASP A 1 88 ? 1.657 -2.035 -9.641 1.00 96.44 88 ASP A N 1
ATOM 664 C CA . ASP A 1 88 ? 1.773 -1.110 -10.760 1.00 96.44 88 ASP A CA 1
ATOM 665 C C . ASP A 1 88 ? 2.645 -1.744 -11.851 1.00 96.44 88 ASP A C 1
ATOM 667 O O . ASP A 1 88 ? 3.788 -2.150 -11.619 1.00 96.44 88 ASP A O 1
ATOM 671 N N . ALA A 1 89 ? 2.091 -1.855 -13.059 1.00 96.00 89 ALA A N 1
ATOM 672 C CA . ALA A 1 89 ? 2.740 -2.574 -14.150 1.00 96.00 89 ALA A CA 1
ATOM 673 C C . ALA A 1 89 ? 4.005 -1.863 -14.653 1.00 96.00 89 ALA A C 1
ATOM 675 O O . ALA A 1 89 ? 4.965 -2.530 -15.054 1.00 96.00 89 ALA A O 1
ATOM 676 N N . ALA A 1 90 ? 4.019 -0.526 -14.640 1.00 94.50 90 ALA A N 1
ATOM 677 C CA . ALA A 1 90 ? 5.157 0.260 -15.105 1.00 94.50 90 ALA A CA 1
ATOM 678 C C . ALA A 1 90 ? 6.340 0.127 -14.138 1.00 94.50 90 ALA A C 1
ATOM 680 O O . ALA A 1 90 ? 7.453 -0.191 -14.560 1.00 94.50 90 ALA A O 1
ATOM 681 N N . TYR A 1 91 ? 6.077 0.271 -12.843 1.00 93.06 91 TYR A N 1
ATOM 682 C CA . TYR A 1 91 ? 7.038 0.094 -11.768 1.00 93.06 91 TYR A CA 1
ATOM 683 C C . TYR A 1 91 ? 7.613 -1.322 -11.735 1.00 93.06 91 TYR A C 1
ATOM 685 O O . TYR A 1 91 ? 8.832 -1.502 -11.757 1.00 93.06 91 TYR A O 1
ATOM 693 N N . ALA A 1 92 ? 6.753 -2.344 -11.774 1.00 94.75 92 ALA A N 1
ATOM 694 C CA . ALA A 1 92 ? 7.200 -3.732 -11.813 1.00 94.75 92 ALA A CA 1
ATOM 695 C C . ALA A 1 92 ? 8.063 -4.021 -13.050 1.00 94.75 92 ALA A C 1
ATOM 697 O O . ALA A 1 92 ? 9.083 -4.700 -12.946 1.00 94.75 92 ALA A O 1
ATOM 698 N N . SER A 1 93 ? 7.693 -3.480 -14.216 1.00 95.38 93 SER A N 1
ATOM 699 C CA . SER A 1 93 ? 8.497 -3.620 -15.435 1.00 95.38 93 SER A CA 1
ATOM 700 C C . SER A 1 93 ? 9.876 -2.980 -15.277 1.00 95.38 93 SER A C 1
ATOM 702 O O . SER A 1 93 ? 10.872 -3.607 -15.636 1.00 95.38 93 SER A O 1
ATOM 704 N N . ALA A 1 94 ? 9.952 -1.785 -14.687 1.00 92.94 94 ALA A N 1
ATOM 705 C CA . ALA A 1 94 ? 11.212 -1.090 -14.450 1.00 92.94 94 ALA A CA 1
ATOM 706 C C . ALA A 1 94 ? 12.123 -1.845 -13.464 1.00 92.94 94 ALA A C 1
ATOM 708 O O . ALA A 1 94 ? 13.322 -1.981 -13.708 1.00 92.94 94 ALA A O 1
ATOM 709 N N . LEU A 1 95 ? 11.559 -2.415 -12.394 1.00 92.31 95 LEU A N 1
ATOM 710 C CA . LEU A 1 95 ? 12.295 -3.269 -11.457 1.00 92.31 95 LEU A CA 1
ATOM 711 C C . LEU A 1 95 ? 12.852 -4.528 -12.122 1.00 92.31 95 LEU A C 1
ATOM 713 O O . LEU A 1 95 ? 13.999 -4.905 -11.884 1.00 92.31 95 LEU A O 1
ATOM 717 N N . LEU A 1 96 ? 12.043 -5.187 -12.953 1.00 92.81 96 LEU A N 1
ATOM 718 C CA . LEU A 1 96 ? 12.458 -6.382 -13.686 1.00 92.81 96 LEU A CA 1
ATOM 719 C C . LEU A 1 96 ? 13.515 -6.065 -14.745 1.00 92.81 96 LEU A C 1
ATOM 721 O O . LEU A 1 96 ? 14.383 -6.898 -15.004 1.00 92.81 96 LEU A O 1
ATOM 725 N N . GLU A 1 97 ? 13.450 -4.889 -15.367 1.00 93.25 97 GLU A N 1
ATOM 726 C CA . GLU A 1 97 ? 14.468 -4.425 -16.306 1.00 93.25 97 GLU A CA 1
ATOM 727 C C . GLU A 1 97 ? 15.800 -4.162 -15.599 1.00 93.25 97 GLU A C 1
ATOM 729 O O . GLU A 1 97 ? 16.831 -4.629 -16.084 1.00 93.25 97 GLU A O 1
ATOM 734 N N . ALA A 1 98 ? 15.767 -3.506 -14.435 1.00 91.19 98 ALA A N 1
ATOM 735 C CA . ALA A 1 98 ? 16.955 -3.231 -13.631 1.00 91.19 98 ALA A CA 1
ATOM 736 C C . ALA A 1 98 ? 17.584 -4.517 -13.067 1.00 91.19 98 ALA A C 1
ATOM 738 O O . ALA A 1 98 ? 18.785 -4.746 -13.199 1.00 91.19 98 ALA A O 1
ATOM 739 N N . ASN A 1 99 ? 16.784 -5.416 -12.482 1.00 90.62 99 ASN A N 1
ATOM 740 C CA . ASN A 1 99 ? 17.289 -6.682 -11.960 1.00 90.62 99 ASN A CA 1
ATOM 741 C C . ASN A 1 99 ? 16.258 -7.814 -12.056 1.00 90.62 99 ASN A C 1
ATOM 743 O O . ASN A 1 99 ? 15.358 -7.951 -11.232 1.00 90.62 99 ASN A O 1
ATOM 747 N N . ARG A 1 100 ? 16.447 -8.718 -13.020 1.00 92.00 100 ARG A N 1
ATOM 748 C CA . ARG A 1 100 ? 15.544 -9.865 -13.230 1.00 92.00 100 ARG A CA 1
ATOM 749 C C . ARG A 1 100 ? 15.587 -10.918 -12.124 1.00 92.00 100 ARG A C 1
ATOM 751 O O . ARG A 1 100 ? 14.660 -11.718 -12.036 1.00 92.00 100 ARG A O 1
ATOM 758 N N . ILE A 1 101 ? 16.661 -10.972 -11.337 1.00 92.00 101 ILE A N 1
ATOM 759 C CA . ILE A 1 101 ? 16.844 -11.990 -10.296 1.00 92.00 101 ILE A CA 1
ATOM 760 C C . ILE A 1 101 ? 16.094 -11.568 -9.035 1.00 92.00 101 ILE A C 1
ATOM 762 O O . ILE A 1 101 ? 15.328 -12.354 -8.483 1.00 92.00 101 ILE A O 1
ATOM 766 N N . THR A 1 102 ? 16.306 -10.332 -8.586 1.00 92.06 102 THR A N 1
ATOM 767 C CA . THR A 1 102 ? 15.791 -9.841 -7.300 1.00 92.06 102 THR A CA 1
ATOM 768 C C . THR A 1 102 ? 14.661 -8.824 -7.432 1.00 92.06 102 THR A C 1
ATOM 770 O O . THR A 1 102 ? 13.842 -8.724 -6.521 1.00 92.06 102 THR A O 1
ATOM 773 N N . GLY A 1 103 ? 14.533 -8.136 -8.569 1.00 91.12 103 GLY A N 1
ATOM 774 C CA . GLY A 1 103 ? 13.434 -7.208 -8.861 1.00 91.12 103 GLY A CA 1
ATOM 775 C C . GLY A 1 103 ? 12.023 -7.779 -8.651 1.00 91.12 103 GLY A C 1
ATOM 776 O O . GLY A 1 103 ? 11.194 -7.062 -8.087 1.00 91.12 103 GLY A O 1
ATOM 777 N N . PRO A 1 104 ? 11.724 -9.061 -8.973 1.00 93.75 104 PRO A N 1
ATOM 778 C CA . PRO A 1 104 ? 10.409 -9.638 -8.687 1.00 93.75 104 PRO A CA 1
ATOM 779 C C . PRO A 1 104 ? 9.982 -9.557 -7.210 1.00 93.75 104 PRO A C 1
ATOM 781 O O . PRO A 1 104 ? 8.787 -9.495 -6.934 1.00 93.75 104 PRO A O 1
ATOM 784 N N . PHE A 1 105 ? 10.922 -9.530 -6.253 1.00 91.75 105 PHE A N 1
ATOM 785 C CA . PHE A 1 105 ? 10.603 -9.458 -4.818 1.00 91.75 105 PHE A CA 1
ATOM 786 C C . PHE A 1 105 ? 10.103 -8.079 -4.362 1.00 91.75 105 PHE A C 1
ATOM 788 O O . PHE A 1 105 ? 9.555 -7.970 -3.266 1.00 91.75 105 PHE A O 1
ATOM 795 N N . ALA A 1 106 ? 10.271 -7.044 -5.189 1.00 93.12 106 ALA A N 1
ATOM 796 C CA . ALA A 1 106 ? 9.769 -5.692 -4.943 1.00 93.12 106 ALA A CA 1
ATOM 797 C C . ALA A 1 106 ? 8.644 -5.284 -5.908 1.00 93.12 106 ALA A C 1
ATOM 799 O O . ALA A 1 106 ? 8.188 -4.148 -5.861 1.00 93.12 106 ALA A O 1
ATOM 800 N N . ALA A 1 107 ? 8.193 -6.190 -6.784 1.00 94.06 107 ALA A N 1
ATOM 801 C CA . ALA A 1 107 ? 7.221 -5.876 -7.834 1.00 94.06 107 ALA A CA 1
ATOM 802 C C . ALA A 1 107 ? 5.815 -5.530 -7.309 1.00 94.06 107 ALA A C 1
ATOM 804 O O . ALA A 1 107 ? 4.977 -5.060 -8.075 1.00 94.06 107 ALA A O 1
ATOM 805 N N . VAL A 1 108 ? 5.551 -5.787 -6.027 1.00 95.31 108 VAL A N 1
ATOM 806 C CA . VAL A 1 108 ? 4.296 -5.447 -5.354 1.00 95.31 108 VAL A CA 1
ATOM 807 C C . VAL A 1 108 ? 4.575 -4.559 -4.152 1.00 95.31 108 VAL A C 1
ATOM 809 O O . VAL A 1 108 ? 5.534 -4.784 -3.406 1.00 95.31 108 VAL A O 1
ATOM 812 N N . ASP A 1 109 ? 3.698 -3.588 -3.943 1.00 94.00 109 ASP A N 1
ATOM 813 C CA . ASP A 1 109 ? 3.719 -2.716 -2.775 1.00 94.00 109 ASP A CA 1
ATOM 814 C C . ASP A 1 109 ? 2.668 -3.165 -1.750 1.00 94.00 109 ASP A C 1
ATOM 816 O O . ASP A 1 109 ? 1.786 -3.980 -2.040 1.00 94.00 109 ASP A O 1
ATOM 820 N N . ARG A 1 110 ? 2.788 -2.681 -0.517 1.00 95.56 110 ARG A N 1
ATOM 821 C CA . ARG A 1 110 ? 1.919 -3.025 0.605 1.00 95.56 110 ARG A CA 1
ATOM 822 C C . ARG A 1 110 ? 1.510 -1.769 1.356 1.00 95.56 110 ARG A C 1
ATOM 824 O O . ARG A 1 110 ? 2.361 -1.064 1.896 1.00 95.56 110 ARG A O 1
ATOM 831 N N . ILE A 1 111 ? 0.201 -1.566 1.464 1.00 97.06 111 ILE A N 1
ATOM 832 C CA . ILE A 1 111 ? -0.402 -0.611 2.393 1.00 97.06 111 ILE A CA 1
ATOM 833 C C . ILE A 1 111 ? -0.890 -1.386 3.613 1.00 97.06 111 ILE A C 1
ATOM 835 O O . ILE A 1 111 ? -1.619 -2.366 3.480 1.00 97.06 111 ILE A O 1
ATOM 839 N N . ASN A 1 112 ? -0.515 -0.932 4.803 1.00 97.31 112 ASN A N 1
ATOM 840 C CA . ASN A 1 112 ? -1.020 -1.453 6.064 1.00 97.31 112 ASN A CA 1
ATOM 841 C C . ASN A 1 112 ? -2.004 -0.447 6.660 1.00 97.31 112 ASN A C 1
ATOM 843 O O . ASN A 1 112 ? -1.648 0.706 6.896 1.00 97.31 112 ASN A O 1
ATOM 847 N N . LEU A 1 113 ? -3.212 -0.910 6.946 1.00 97.88 113 LEU A N 1
ATOM 848 C CA . LEU A 1 113 ? -4.219 -0.226 7.742 1.00 97.88 113 LEU A CA 1
ATOM 849 C C . LEU A 1 113 ? -4.277 -0.913 9.106 1.00 97.88 113 LEU A C 1
ATOM 851 O O . LEU A 1 113 ? -4.478 -2.123 9.154 1.00 97.88 113 LEU A O 1
ATOM 855 N N . PHE A 1 114 ? -4.092 -0.197 10.209 1.00 97.50 114 PHE A N 1
ATOM 856 C CA . PHE A 1 114 ? -4.109 -0.819 11.537 1.00 97.50 114 PHE A CA 1
ATOM 857 C C . PHE A 1 114 ? -4.587 0.130 12.629 1.00 97.50 114 PHE A C 1
ATOM 859 O O . PHE A 1 114 ? -4.463 1.343 12.500 1.00 97.50 114 PHE A O 1
ATOM 866 N N . GLU A 1 115 ? -5.134 -0.428 13.700 1.00 97.12 115 GLU A N 1
ATOM 867 C CA . GLU A 1 115 ? -5.581 0.309 14.881 1.00 97.12 115 GLU A CA 1
ATOM 868 C C . GLU A 1 115 ? -4.572 0.168 16.029 1.00 97.12 115 GLU A C 1
ATOM 870 O O . GLU A 1 115 ? -3.955 -0.885 16.204 1.00 97.12 115 GLU A O 1
ATOM 875 N N . ASP A 1 116 ? -4.431 1.225 16.823 1.00 95.19 116 ASP A N 1
ATOM 876 C CA . ASP A 1 116 ? -3.782 1.210 18.137 1.00 95.19 116 ASP A CA 1
ATOM 877 C C . ASP A 1 116 ? -4.529 2.138 19.122 1.00 95.19 116 ASP A C 1
ATOM 879 O O . ASP A 1 116 ? -5.616 2.645 18.824 1.00 95.19 116 ASP A O 1
ATOM 883 N N . GLU A 1 117 ? -3.952 2.390 20.302 1.00 94.94 117 GLU A N 1
ATOM 884 C CA . GLU A 1 117 ? -4.528 3.267 21.337 1.00 94.94 117 GLU A CA 1
ATOM 885 C C . GLU A 1 117 ? -4.793 4.710 20.863 1.00 94.94 117 GLU A C 1
ATOM 887 O O . GLU A 1 117 ? -5.582 5.433 21.472 1.00 94.94 117 GLU A O 1
ATOM 892 N N . ASN A 1 118 ? -4.119 5.145 19.800 1.00 94.94 118 ASN A N 1
ATOM 893 C CA . ASN A 1 118 ? -4.162 6.491 19.234 1.00 94.94 118 ASN A CA 1
ATOM 894 C C . ASN A 1 118 ? -5.058 6.584 17.985 1.00 94.94 118 ASN A C 1
ATOM 896 O O . ASN A 1 118 ? -5.181 7.665 17.399 1.00 94.94 118 ASN A O 1
ATOM 900 N N . GLY A 1 119 ? -5.697 5.483 17.581 1.00 95.19 119 GLY A N 1
ATOM 901 C CA . GLY A 1 119 ? -6.681 5.441 16.503 1.00 95.19 119 GLY A CA 1
ATOM 902 C C . GLY A 1 119 ? -6.262 4.563 15.328 1.00 95.19 119 GLY A C 1
ATOM 903 O O . GLY A 1 119 ? -5.538 3.587 15.490 1.00 95.19 119 GLY A O 1
ATOM 904 N N . T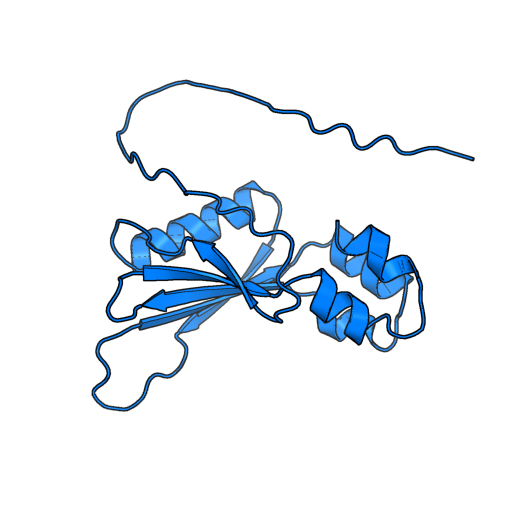HR A 1 120 ? -6.771 4.894 14.140 1.00 97.38 120 THR A N 1
ATOM 905 C CA . THR A 1 120 ? -6.503 4.141 12.906 1.00 97.38 120 THR A CA 1
ATOM 906 C C . THR A 1 120 ? -5.360 4.776 12.119 1.00 97.38 120 THR A C 1
ATOM 908 O O . THR A 1 120 ? -5.349 5.984 11.885 1.00 97.38 120 THR A O 1
ATOM 911 N N . HIS A 1 121 ? -4.424 3.958 11.656 1.00 97.38 121 HIS A N 1
ATOM 912 C CA . HIS A 1 121 ? -3.196 4.358 10.979 1.00 97.38 121 HIS A CA 1
ATOM 913 C C . HIS A 1 121 ? -3.105 3.745 9.599 1.00 97.38 121 HIS A C 1
ATOM 915 O O . HIS A 1 121 ? -3.556 2.625 9.371 1.00 97.38 121 HIS A O 1
ATOM 921 N N . VAL A 1 122 ? -2.438 4.464 8.704 1.00 96.81 122 VAL A N 1
ATOM 922 C CA . VAL A 1 122 ? -2.062 3.965 7.386 1.00 96.81 122 VAL A CA 1
ATOM 923 C C . VAL A 1 122 ? -0.558 4.104 7.229 1.00 96.81 122 VAL A C 1
ATOM 925 O O . VAL A 1 122 ? -0.010 5.208 7.325 1.00 96.81 122 VAL A O 1
ATOM 928 N N . SER A 1 123 ? 0.111 2.991 6.958 1.00 95.94 123 SER A N 1
ATOM 929 C CA . SER A 1 123 ? 1.518 2.961 6.575 1.00 95.94 123 SER A CA 1
ATOM 930 C C . SER A 1 123 ? 1.704 2.248 5.243 1.00 95.94 123 SER A C 1
ATOM 932 O O . SER A 1 123 ? 0.843 1.485 4.813 1.00 95.94 123 SER A O 1
ATOM 934 N N . LEU A 1 124 ? 2.828 2.492 4.581 1.00 94.50 124 LEU A N 1
ATOM 935 C CA . LEU A 1 124 ? 3.217 1.763 3.376 1.00 94.50 124 LEU A CA 1
ATOM 936 C C . LEU A 1 124 ? 4.687 1.359 3.438 1.00 94.50 124 LEU A C 1
ATOM 938 O O . LEU A 1 124 ? 5.442 1.880 4.267 1.00 94.50 124 LEU A O 1
ATOM 942 N N . VAL A 1 125 ? 5.089 0.406 2.600 1.00 91.88 125 VAL A N 1
ATOM 943 C CA . VAL A 1 125 ? 6.497 0.009 2.484 1.00 91.88 125 VAL A CA 1
ATOM 944 C C . VAL A 1 125 ? 7.267 1.119 1.787 1.00 91.88 125 VAL A C 1
ATOM 946 O O . VAL A 1 125 ? 6.931 1.508 0.679 1.00 91.88 125 VAL A O 1
ATOM 949 N N . ASN A 1 126 ? 8.323 1.626 2.416 1.00 90.06 126 ASN A N 1
ATOM 950 C CA . ASN A 1 126 ? 9.149 2.662 1.811 1.00 90.06 126 ASN A CA 1
ATOM 951 C C . ASN A 1 126 ? 9.818 2.115 0.526 1.00 90.06 126 ASN A C 1
ATOM 953 O O . ASN A 1 126 ? 10.655 1.201 0.632 1.00 90.06 126 ASN A O 1
ATOM 957 N N . PRO A 1 127 ? 9.498 2.661 -0.667 1.00 86.44 127 PRO A N 1
ATOM 958 C CA . PRO A 1 127 ? 10.039 2.173 -1.933 1.00 86.44 127 PRO A CA 1
ATOM 959 C C . PRO A 1 127 ? 11.567 2.285 -1.972 1.00 86.44 127 PRO A C 1
ATOM 961 O O . PRO A 1 127 ? 12.233 1.381 -2.469 1.00 86.44 127 PRO A O 1
ATOM 964 N N . VAL A 1 128 ? 12.151 3.311 -1.338 1.00 87.50 128 VAL A N 1
ATOM 965 C CA . VAL A 1 128 ? 13.611 3.486 -1.240 1.00 87.50 128 VAL A CA 1
ATOM 966 C C . VAL A 1 128 ? 14.258 2.290 -0.551 1.00 87.50 128 VAL A C 1
ATOM 968 O O . VAL A 1 128 ? 15.277 1.770 -1.014 1.00 87.50 128 VAL A O 1
ATOM 971 N N . CYS A 1 129 ? 13.673 1.829 0.555 1.00 87.44 129 CYS A N 1
ATOM 972 C CA . CYS A 1 129 ? 14.229 0.726 1.327 1.00 87.44 129 CYS A CA 1
ATOM 973 C C . CYS A 1 129 ? 14.173 -0.588 0.548 1.00 87.44 129 CYS A C 1
ATOM 975 O O . CYS A 1 129 ? 15.187 -1.284 0.472 1.00 87.44 129 CYS A O 1
ATOM 977 N N . ILE A 1 130 ? 13.018 -0.922 -0.036 1.00 88.56 130 ILE A N 1
ATOM 978 C CA . ILE A 1 130 ? 12.860 -2.186 -0.765 1.00 88.56 130 ILE A CA 1
ATOM 979 C C . ILE A 1 130 ? 13.673 -2.188 -2.064 1.00 88.56 130 ILE A C 1
ATOM 981 O O . ILE A 1 130 ? 14.340 -3.182 -2.358 1.00 88.56 130 ILE A O 1
ATOM 985 N N . ASN A 1 131 ? 13.731 -1.060 -2.776 1.00 90.12 131 ASN A N 1
ATOM 986 C CA . ASN A 1 131 ? 14.517 -0.923 -4.000 1.00 90.12 131 ASN A CA 1
ATOM 987 C C . ASN A 1 131 ? 16.004 -1.036 -3.722 1.00 90.12 131 ASN A C 1
ATOM 989 O O . ASN A 1 131 ? 16.688 -1.778 -4.416 1.00 90.12 131 ASN A O 1
ATOM 993 N N . ARG A 1 132 ? 16.509 -0.405 -2.656 1.00 87.31 132 ARG A N 1
ATOM 994 C CA . ARG A 1 132 ? 17.909 -0.577 -2.245 1.00 87.31 132 ARG A CA 1
ATOM 995 C C . ARG A 1 132 ? 18.244 -2.040 -1.945 1.00 87.31 132 ARG A C 1
ATOM 997 O O . ARG A 1 132 ? 19.367 -2.463 -2.189 1.00 87.31 132 ARG A O 1
ATOM 1004 N N . THR A 1 133 ? 17.299 -2.814 -1.413 1.00 87.25 133 THR A N 1
ATOM 1005 C CA . THR A 1 133 ? 17.513 -4.239 -1.128 1.00 87.25 133 THR A CA 1
ATOM 1006 C C . THR A 1 133 ? 17.496 -5.102 -2.386 1.00 87.25 133 THR A C 1
ATOM 1008 O O . THR A 1 133 ? 18.310 -6.015 -2.495 1.00 87.25 133 THR A O 1
ATOM 1011 N N . VAL A 1 134 ? 16.604 -4.846 -3.345 1.00 89.31 134 VAL A N 1
ATOM 1012 C CA . VAL A 1 134 ? 16.527 -5.684 -4.556 1.00 89.31 134 VAL A CA 1
ATOM 1013 C C . VAL A 1 134 ? 17.447 -5.216 -5.680 1.00 89.31 134 VAL A C 1
ATOM 1015 O O . VAL A 1 134 ? 17.770 -6.003 -6.561 1.00 89.31 134 VAL A O 1
ATOM 1018 N N . LEU A 1 135 ? 17.911 -3.972 -5.642 1.00 86.81 135 LEU A N 1
ATOM 1019 C CA . LEU A 1 135 ? 18.817 -3.374 -6.621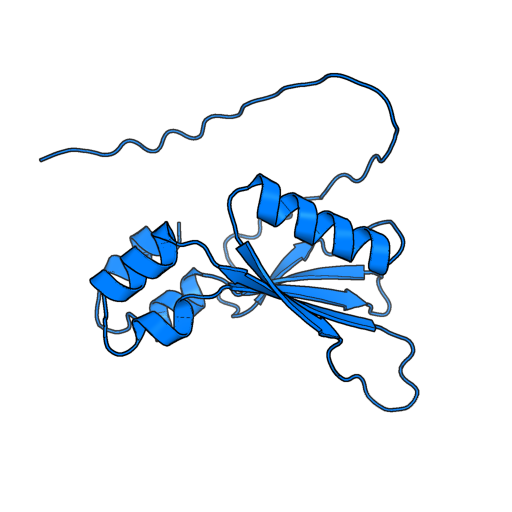 1.00 86.81 135 LEU A CA 1
ATOM 1020 C C . LEU A 1 135 ? 20.198 -3.110 -6.008 1.00 86.81 135 LEU A C 1
ATOM 1022 O O . LEU A 1 135 ? 20.870 -2.185 -6.431 1.00 86.81 135 LEU A O 1
ATOM 1026 N N . MET A 1 136 ? 20.613 -3.885 -4.997 1.00 72.88 136 MET A N 1
ATOM 1027 C CA . MET A 1 136 ? 21.806 -3.647 -4.160 1.00 72.88 136 MET A CA 1
ATOM 1028 C C . MET A 1 136 ? 23.093 -3.215 -4.892 1.00 72.88 136 MET A C 1
ATOM 1030 O O . MET A 1 136 ? 23.895 -2.496 -4.298 1.00 72.88 136 MET A O 1
ATOM 1034 N N . ASP A 1 137 ? 23.273 -3.624 -6.149 1.00 66.88 137 ASP A N 1
ATOM 1035 C CA . ASP A 1 137 ? 24.452 -3.333 -6.976 1.00 66.88 137 ASP A CA 1
ATOM 1036 C C . ASP A 1 137 ? 24.170 -2.363 -8.148 1.00 66.88 137 ASP A C 1
ATOM 1038 O O . ASP A 1 137 ? 25.031 -2.157 -9.003 1.00 66.88 137 ASP A O 1
ATOM 1042 N N . ASP A 1 138 ? 22.974 -1.774 -8.217 1.00 62.38 138 ASP A N 1
ATOM 1043 C CA . ASP A 1 138 ? 22.507 -0.924 -9.315 1.00 62.38 138 ASP A CA 1
ATOM 1044 C C . ASP A 1 138 ? 22.096 0.463 -8.798 1.00 62.38 138 ASP A C 1
ATOM 1046 O O . ASP A 1 138 ? 21.243 0.600 -7.922 1.00 62.38 138 ASP A O 1
ATOM 1050 N N . GLU A 1 139 ? 22.680 1.524 -9.361 1.00 67.69 139 GLU A N 1
ATOM 1051 C CA . GLU A 1 139 ? 22.341 2.910 -9.013 1.00 67.69 139 GLU A CA 1
ATOM 1052 C C . GLU A 1 139 ? 20.890 3.289 -9.373 1.00 67.69 139 G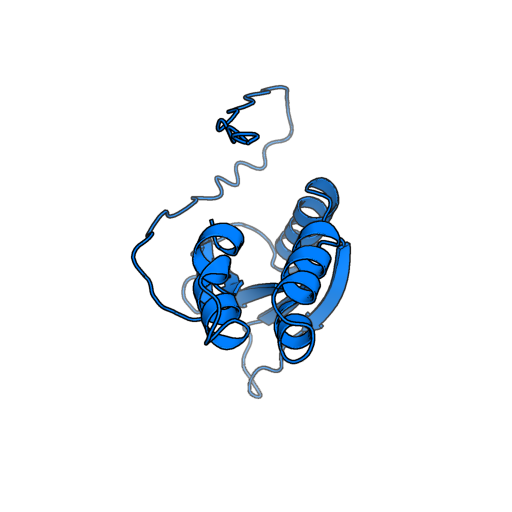LU A C 1
ATOM 1054 O O . GLU A 1 139 ? 20.376 4.290 -8.858 1.00 67.69 139 GLU A O 1
ATOM 1059 N N . ALA A 1 140 ? 20.204 2.483 -10.196 1.00 66.06 140 ALA A N 1
ATOM 1060 C CA . ALA A 1 140 ? 18.811 2.671 -10.600 1.00 66.06 140 ALA A CA 1
ATOM 1061 C C . ALA A 1 140 ? 17.836 2.811 -9.418 1.00 66.06 140 ALA A C 1
ATOM 1063 O O . ALA A 1 140 ? 16.787 3.442 -9.573 1.00 66.06 140 ALA A O 1
ATOM 1064 N N . TYR A 1 141 ? 18.181 2.307 -8.223 1.00 69.88 141 TYR A N 1
ATOM 1065 C CA . TYR A 1 141 ? 17.326 2.436 -7.038 1.00 69.88 141 TYR A CA 1
ATOM 1066 C C . TYR A 1 141 ? 16.990 3.890 -6.692 1.00 69.88 141 TYR A C 1
ATOM 1068 O O . TYR A 1 141 ? 15.913 4.140 -6.163 1.00 69.88 141 TYR A O 1
ATOM 1076 N N . ARG A 1 142 ? 17.865 4.860 -6.992 1.00 68.50 142 ARG A N 1
ATOM 1077 C CA . ARG A 1 142 ? 17.597 6.274 -6.682 1.00 68.50 142 ARG A CA 1
ATOM 1078 C C . ARG A 1 142 ? 16.436 6.819 -7.502 1.00 68.50 142 ARG A C 1
ATOM 1080 O O . ARG A 1 142 ? 15.541 7.433 -6.949 1.00 68.50 142 ARG A O 1
ATOM 1087 N N . THR A 1 143 ? 16.429 6.544 -8.803 1.00 72.12 143 THR A N 1
ATOM 1088 C CA . THR A 1 143 ? 15.401 7.052 -9.722 1.00 72.12 143 THR A CA 1
ATOM 1089 C C . THR A 1 143 ? 14.070 6.322 -9.573 1.00 72.12 143 THR A C 1
ATOM 1091 O O . THR A 1 143 ? 13.029 6.924 -9.785 1.00 72.12 143 THR A O 1
ATOM 1094 N N . LEU A 1 144 ? 14.088 5.037 -9.206 1.00 72.50 144 LEU A N 1
ATOM 1095 C CA . LEU A 1 144 ? 12.866 4.240 -9.032 1.00 72.50 144 LEU A CA 1
ATOM 1096 C C . LEU A 1 144 ? 12.165 4.460 -7.687 1.00 72.50 144 LEU A C 1
ATOM 1098 O O . LEU A 1 144 ? 11.099 3.895 -7.463 1.00 72.50 144 LEU A O 1
ATOM 1102 N N . SER A 1 145 ? 12.772 5.229 -6.784 1.00 68.56 145 SER A N 1
ATOM 1103 C CA . SER A 1 145 ? 12.251 5.448 -5.430 1.00 68.56 145 SER A CA 1
ATOM 1104 C C . SER A 1 145 ? 11.801 6.888 -5.161 1.00 68.56 145 SER A C 1
ATOM 1106 O O . SER A 1 145 ? 11.431 7.189 -4.027 1.00 68.56 145 SER A O 1
ATOM 1108 N N . GLU A 1 146 ? 11.871 7.759 -6.173 1.00 62.38 146 GLU A N 1
ATOM 1109 C CA . GLU A 1 146 ? 11.408 9.159 -6.166 1.00 62.38 146 GLU A CA 1
ATOM 1110 C C . GLU A 1 146 ? 10.057 9.296 -6.880 1.00 62.38 146 GLU A C 1
ATOM 1112 O O . GLU A 1 146 ? 9.225 10.092 -6.384 1.00 62.38 146 GLU A O 1
#

Secondary structure (DSSP, 8-state):
-----------------------------TT---SEEEEEEEE-S-HHHHHHHHHHHHHHTT-EEEEEEEPP--TT----EEEEEEE-HHHHHHHHHH-TTTGGGGSEEEEEEEEETTEEEEEEE-HHHHHHHHTTT-GGGTGGG-

Sequence (146 aa):
MVRAMYGVMFLGIFLGVTSFSGRVLAGEDRSDDRVYQYVVKSAEGEFDAISAALETTAETAGWQVLSQTDAGVPDGCSYRARVLVLYDAAYASALLEANRITGPFAAVDRINLFEDENGTHVSLVNPVCINRTVLMDDEAYRTLSE

Radius of gyration: 17.24 Å; chains: 1; bounding box: 45×35×48 Å